Protein AF-A0A959AYJ3-F1 (afdb_monomer_lite)

Sequence (88 aa):
LSDNKFGTLSMEAGSYYNINERTWTVAAGATYAELYPIINTSFLSGNRSAVIYNFSAGNDTTIYSNAYVEEWRENRVSGGLALPLNLT

Structure (mmCIF, N/CA/C/O backbone):
data_AF-A0A959AYJ3-F1
#
_entry.id   AF-A0A959AYJ3-F1
#
loop_
_atom_site.group_PDB
_atom_site.id
_atom_site.type_symbol
_atom_site.label_atom_id
_atom_site.label_alt_id
_atom_site.label_comp_id
_atom_site.label_asym_id
_atom_site.label_entity_id
_atom_site.label_seq_id
_atom_site.pdbx_PDB_ins_code
_atom_site.Cartn_x
_atom_site.Cartn_y
_atom_site.Cartn_z
_atom_site.occupancy
_atom_site.B_iso_or_equiv
_atom_site.auth_seq_id
_atom_site.auth_comp_id
_atom_site.auth_asym_id
_atom_site.auth_atom_id
_atom_site.pdbx_PDB_model_num
ATOM 1 N N . LEU A 1 1 ? -22.137 14.900 29.802 1.00 40.22 1 LEU A N 1
ATOM 2 C CA . LEU A 1 1 ? -21.801 14.234 28.526 1.00 40.22 1 LEU A CA 1
ATOM 3 C C . LEU A 1 1 ? -20.797 13.154 28.873 1.00 40.22 1 LEU A C 1
ATOM 5 O O . LEU A 1 1 ? -19.757 13.477 29.421 1.00 40.22 1 LEU A O 1
ATOM 9 N N . SER A 1 2 ? -21.238 11.905 28.755 1.00 43.88 2 SER A N 1
ATOM 10 C CA . SER A 1 2 ? -20.609 10.701 29.302 1.00 43.88 2 SER A CA 1
ATOM 11 C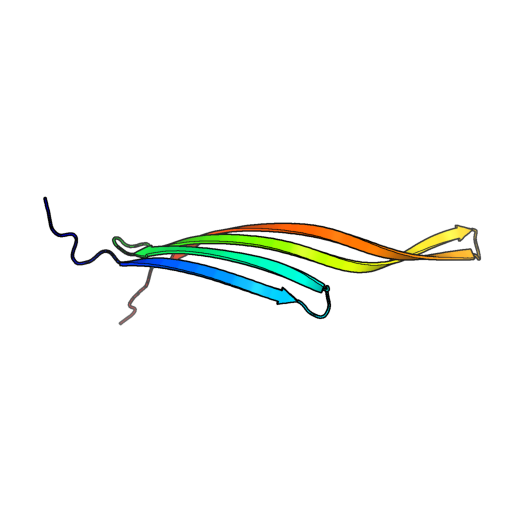 C . SER A 1 2 ? -19.173 10.526 28.806 1.00 43.88 2 SER A C 1
ATOM 13 O O . SER A 1 2 ? -18.953 10.447 27.602 1.00 43.88 2 SER A O 1
ATOM 15 N N . ASP A 1 3 ? -18.230 10.444 29.743 1.00 49.19 3 ASP A N 1
ATOM 16 C CA . ASP A 1 3 ? -16.834 10.053 29.530 1.00 49.19 3 ASP A CA 1
ATOM 17 C C . ASP A 1 3 ? -16.767 8.693 28.811 1.00 49.19 3 ASP A C 1
ATOM 19 O O . ASP A 1 3 ? -17.089 7.658 29.398 1.00 49.19 3 ASP A O 1
ATOM 23 N N . ASN A 1 4 ? -16.331 8.675 27.550 1.00 45.28 4 ASN A N 1
ATOM 24 C CA . ASN A 1 4 ? -15.952 7.441 26.865 1.00 45.28 4 ASN A CA 1
ATOM 25 C C . ASN A 1 4 ? -14.488 7.127 27.217 1.00 45.28 4 ASN A C 1
ATOM 27 O O . ASN A 1 4 ? -13.562 7.632 26.591 1.00 45.28 4 ASN A O 1
ATOM 31 N N . LYS A 1 5 ? -14.280 6.361 28.295 1.00 49.72 5 LYS A N 1
ATOM 32 C CA . LYS A 1 5 ? -12.950 6.033 28.850 1.00 49.72 5 LYS A CA 1
ATOM 33 C C . LYS A 1 5 ? -12.294 4.778 28.262 1.00 49.72 5 LYS A C 1
ATOM 35 O O . LYS A 1 5 ? -11.183 4.455 28.666 1.00 49.72 5 LYS A O 1
ATOM 40 N N . PHE A 1 6 ? -12.943 4.080 27.329 1.00 53.88 6 PHE A N 1
ATOM 41 C CA . PHE A 1 6 ? -12.446 2.800 26.797 1.00 53.88 6 PHE A CA 1
ATOM 42 C C . PHE A 1 6 ? -12.435 2.715 25.272 1.00 53.88 6 PHE A C 1
ATOM 44 O O . PHE A 1 6 ? -12.277 1.631 24.717 1.00 53.88 6 PHE A O 1
ATOM 51 N N . GLY A 1 7 ? -12.552 3.856 24.595 1.00 56.91 7 GLY A N 1
ATOM 52 C CA . GLY A 1 7 ? -12.484 3.903 23.153 1.00 56.91 7 GLY A CA 1
ATOM 53 C C . GLY A 1 7 ? -11.122 4.311 22.615 1.00 56.91 7 GLY A C 1
ATOM 54 O O . GLY A 1 7 ? -10.739 5.473 22.728 1.00 56.91 7 GLY A O 1
ATOM 55 N N . THR A 1 8 ? -10.375 3.372 22.025 1.00 79.50 8 THR A N 1
ATOM 56 C CA . THR A 1 8 ? -9.107 3.710 21.358 1.00 79.50 8 THR A CA 1
ATOM 57 C C . THR A 1 8 ? -9.360 3.925 19.869 1.00 79.50 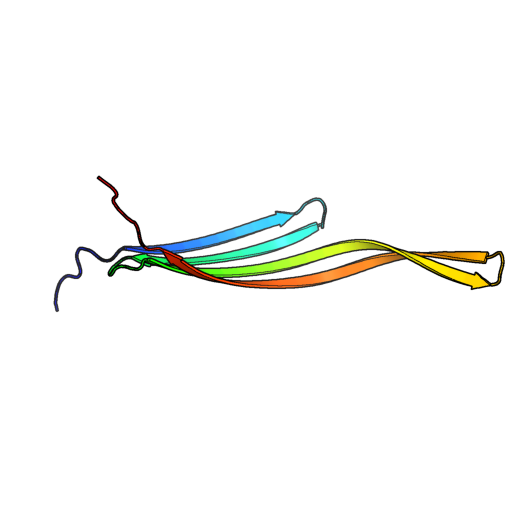8 THR A C 1
ATOM 59 O O . THR A 1 8 ? -9.430 2.965 19.101 1.00 79.50 8 THR A O 1
ATOM 62 N N . LEU A 1 9 ? -9.501 5.187 19.455 1.00 85.50 9 LEU A N 1
ATOM 63 C CA . LEU A 1 9 ? -9.318 5.578 18.058 1.00 85.50 9 LEU A CA 1
ATOM 64 C C . LEU A 1 9 ? -7.827 5.839 17.826 1.00 85.50 9 LEU A C 1
ATOM 66 O O . LEU A 1 9 ? -7.239 6.719 18.453 1.00 85.50 9 LEU A O 1
ATOM 70 N N . SER A 1 10 ? -7.226 5.082 16.917 1.00 85.44 10 SER A N 1
ATOM 71 C CA . SER A 1 10 ? -5.857 5.290 16.453 1.00 85.44 10 SER A CA 1
ATOM 72 C C . SER A 1 10 ? -5.875 5.671 14.980 1.00 85.44 10 SER A C 1
ATOM 74 O O . SER A 1 10 ? -6.600 5.070 14.190 1.00 85.44 10 SER A O 1
ATOM 76 N N . MET A 1 11 ? -5.094 6.681 14.612 1.00 89.06 11 MET A N 1
ATOM 77 C CA . MET A 1 11 ? -4.917 7.103 13.228 1.00 89.06 11 MET A CA 1
ATOM 78 C C . MET A 1 11 ? -3.430 7.140 12.909 1.00 89.06 11 MET A C 1
ATOM 80 O O . MET A 1 11 ? -2.630 7.646 13.696 1.00 89.06 11 MET A O 1
ATOM 84 N N . GLU A 1 12 ? -3.076 6.637 11.738 1.00 89.50 12 GLU A N 1
ATOM 85 C CA . GLU A 1 12 ? -1.725 6.654 11.199 1.00 89.50 12 GLU A CA 1
ATOM 86 C C . GLU A 1 12 ? -1.741 7.304 9.818 1.00 89.50 12 GLU A C 1
ATOM 88 O O . GLU A 1 12 ? -2.665 7.118 9.029 1.00 89.50 12 GLU A O 1
ATOM 93 N N . ALA A 1 13 ? -0.724 8.101 9.518 1.00 93.31 13 ALA A N 1
ATOM 94 C CA . ALA A 1 13 ? -0.518 8.659 8.194 1.00 93.31 13 ALA A CA 1
ATOM 95 C C . ALA A 1 13 ? 0.979 8.718 7.923 1.00 93.31 13 ALA A C 1
ATOM 97 O O . ALA A 1 13 ? 1.772 9.054 8.804 1.00 93.31 13 ALA A O 1
ATOM 98 N N . GLY A 1 14 ? 1.369 8.383 6.703 1.00 94.12 14 GLY A N 1
ATOM 99 C CA . GLY A 1 14 ? 2.765 8.290 6.324 1.00 94.12 14 GLY A CA 1
ATOM 100 C C . GLY A 1 14 ? 2.962 8.463 4.832 1.00 94.12 14 GLY A C 1
ATOM 101 O O . GLY A 1 14 ? 2.037 8.363 4.026 1.00 94.12 14 GLY A O 1
ATOM 102 N N . SER A 1 15 ? 4.207 8.719 4.465 1.00 93.75 15 SER A N 1
ATOM 103 C CA . SER A 1 15 ? 4.638 8.682 3.078 1.00 93.75 15 SER A CA 1
ATOM 104 C C . SER A 1 15 ? 6.017 8.053 2.997 1.00 93.75 15 SER A C 1
ATOM 106 O O . SER A 1 15 ? 6.801 8.140 3.943 1.00 93.75 15 SER A O 1
ATOM 108 N N . TYR A 1 16 ? 6.307 7.405 1.879 1.00 92.25 16 TYR A N 1
ATOM 109 C CA . TYR A 1 16 ? 7.632 6.882 1.592 1.00 92.25 16 TYR A CA 1
ATOM 110 C C . TYR A 1 16 ? 7.978 7.109 0.124 1.00 92.25 16 TYR A C 1
ATOM 112 O O . TYR A 1 16 ? 7.100 7.170 -0.742 1.00 92.25 16 TYR A O 1
ATOM 120 N N . TYR A 1 17 ? 9.273 7.244 -0.144 1.00 90.75 17 TYR A N 1
ATOM 121 C CA . TYR A 1 17 ? 9.807 7.402 -1.488 1.00 90.75 17 TYR A CA 1
ATOM 122 C C . TYR A 1 17 ? 10.465 6.103 -1.939 1.00 90.75 17 TYR A C 1
ATOM 124 O O . TYR A 1 17 ? 11.364 5.590 -1.271 1.00 90.75 17 TYR A O 1
ATOM 132 N N . ASN A 1 18 ? 10.027 5.573 -3.076 1.00 86.88 18 ASN A N 1
ATOM 133 C CA . ASN A 1 18 ? 10.655 4.424 -3.701 1.00 86.88 18 ASN A CA 1
ATOM 134 C C . ASN A 1 18 ? 11.757 4.906 -4.651 1.00 86.88 18 ASN A C 1
ATOM 136 O O . ASN A 1 18 ? 11.470 5.467 -5.704 1.00 86.88 18 ASN A O 1
ATOM 140 N N . ILE A 1 19 ? 13.023 4.671 -4.294 1.00 84.94 19 ILE A N 1
ATOM 141 C CA . ILE A 1 19 ? 14.182 5.097 -5.098 1.00 84.94 19 ILE A CA 1
ATOM 142 C C . ILE A 1 19 ? 14.239 4.355 -6.442 1.00 84.94 19 ILE A C 1
ATOM 144 O O . ILE A 1 19 ? 14.630 4.947 -7.447 1.00 84.94 19 ILE A O 1
ATOM 148 N N . ASN A 1 20 ? 13.818 3.088 -6.474 1.00 81.50 20 ASN A N 1
ATOM 149 C CA . ASN A 1 20 ? 13.866 2.264 -7.683 1.00 81.50 20 ASN A CA 1
ATOM 150 C C . ASN A 1 20 ? 12.833 2.725 -8.719 1.00 81.50 20 ASN A C 1
ATOM 152 O O . ASN A 1 20 ? 13.139 2.788 -9.904 1.00 81.50 20 ASN A O 1
ATOM 156 N N . GLU A 1 21 ? 11.632 3.088 -8.260 1.00 80.69 21 GLU A N 1
ATOM 157 C CA . GLU A 1 21 ? 10.529 3.563 -9.114 1.00 80.69 21 GLU A CA 1
ATOM 158 C C . GLU A 1 21 ? 10.537 5.096 -9.281 1.00 80.69 21 GLU A C 1
ATOM 160 O O . GLU A 1 21 ? 9.844 5.630 -10.142 1.00 80.69 21 GLU A O 1
ATOM 165 N N . ARG A 1 22 ? 11.350 5.809 -8.485 1.00 85.38 22 ARG A N 1
ATOM 166 C CA . ARG A 1 22 ? 11.414 7.277 -8.347 1.00 85.38 22 ARG A CA 1
ATOM 167 C C . ARG A 1 22 ? 10.085 7.939 -7.974 1.00 85.38 22 ARG A C 1
ATOM 169 O O . ARG A 1 22 ? 9.853 9.105 -8.301 1.00 85.38 22 ARG A O 1
ATOM 176 N N . THR A 1 23 ? 9.233 7.230 -7.244 1.00 86.88 23 THR A N 1
ATOM 177 C CA . THR A 1 23 ? 7.862 7.651 -6.944 1.00 86.88 23 THR A CA 1
ATOM 178 C C . THR A 1 23 ? 7.594 7.784 -5.450 1.00 86.88 23 THR A C 1
ATOM 180 O O . THR A 1 23 ? 8.188 7.105 -4.612 1.00 86.88 23 THR A O 1
ATOM 183 N N . TRP A 1 24 ? 6.657 8.671 -5.111 1.00 88.31 24 TRP A N 1
ATOM 184 C CA . TRP A 1 24 ? 6.115 8.800 -3.762 1.00 88.31 24 TRP A CA 1
ATOM 185 C C . TRP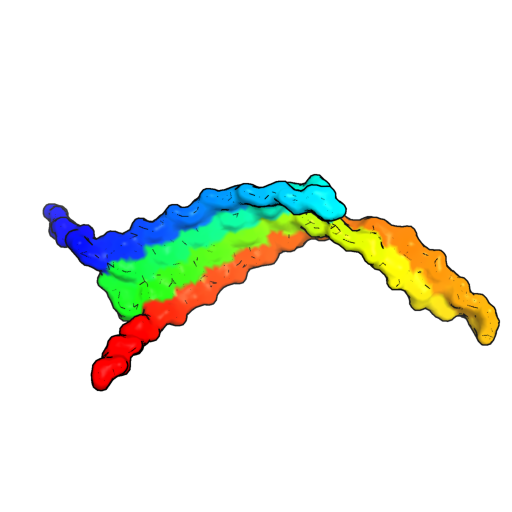 A 1 24 ? 4.872 7.934 -3.598 1.00 88.31 24 TRP A C 1
ATOM 187 O O . TRP A 1 24 ? 4.037 7.837 -4.501 1.00 88.31 24 TRP A O 1
ATOM 197 N N . THR A 1 25 ? 4.738 7.343 -2.418 1.00 93.06 25 THR A N 1
ATOM 198 C CA . THR A 1 25 ? 3.509 6.702 -1.956 1.00 93.06 25 THR A CA 1
ATOM 199 C C . THR A 1 25 ? 3.078 7.355 -0.656 1.00 93.06 25 THR A C 1
ATOM 201 O O . THR A 1 25 ? 3.904 7.603 0.222 1.00 93.06 25 THR A O 1
ATOM 204 N N . VAL A 1 26 ? 1.785 7.623 -0.533 1.00 94.25 26 VAL A N 1
ATOM 205 C CA . VAL A 1 26 ? 1.137 8.094 0.689 1.00 94.25 26 VAL A CA 1
ATOM 206 C C . VAL A 1 26 ? 0.207 7.009 1.214 1.00 94.25 26 VAL A C 1
ATOM 208 O O . VAL A 1 26 ? -0.440 6.299 0.442 1.00 94.25 26 VAL A O 1
ATOM 211 N N . ALA A 1 27 ? 0.142 6.880 2.530 1.00 94.50 27 ALA A N 1
ATOM 212 C CA . ALA A 1 27 ? -0.723 5.935 3.210 1.00 94.50 27 ALA A CA 1
ATOM 213 C C . ALA A 1 27 ? -1.379 6.602 4.417 1.00 94.50 27 ALA A C 1
ATOM 215 O O . ALA A 1 27 ? -0.769 7.431 5.092 1.00 94.50 27 ALA A O 1
ATOM 216 N N . ALA A 1 28 ? -2.622 6.230 4.684 1.00 95.12 28 ALA A N 1
ATOM 217 C CA . ALA A 1 28 ? -3.360 6.630 5.868 1.00 95.12 28 ALA A CA 1
ATOM 218 C C . ALA A 1 28 ? -4.183 5.447 6.378 1.00 95.12 28 ALA A C 1
ATOM 220 O O . ALA A 1 28 ? -4.731 4.678 5.591 1.00 95.12 28 ALA A O 1
ATOM 221 N N . GLY A 1 29 ? -4.280 5.308 7.690 1.00 93.62 29 GLY A N 1
ATOM 222 C CA . GLY A 1 29 ? -5.009 4.248 8.364 1.00 93.62 29 GLY A CA 1
ATOM 223 C C . GLY A 1 29 ? -5.753 4.792 9.571 1.00 93.62 29 GLY A C 1
ATOM 224 O O . GLY A 1 29 ? -5.313 5.738 10.223 1.00 93.62 29 GLY A O 1
ATOM 225 N N . ALA A 1 30 ? -6.897 4.195 9.865 1.00 90.25 30 ALA A N 1
ATOM 226 C CA . ALA A 1 30 ? -7.653 4.438 11.078 1.00 90.25 30 ALA A CA 1
ATOM 227 C C . ALA A 1 30 ? -8.099 3.097 11.660 1.00 90.25 30 ALA A C 1
ATOM 229 O O . ALA A 1 30 ? -8.562 2.213 10.936 1.00 90.25 30 ALA A O 1
ATOM 230 N N . THR A 1 31 ? -7.954 2.961 12.971 1.00 88.81 31 THR A N 1
ATOM 231 C CA . THR A 1 31 ? -8.380 1.797 13.741 1.00 88.81 31 THR A CA 1
ATOM 232 C C . THR A 1 31 ? -9.259 2.266 14.883 1.00 88.81 31 THR A C 1
ATOM 234 O O . THR A 1 31 ? -8.864 3.134 15.659 1.00 88.81 31 THR A O 1
ATOM 237 N N . TYR A 1 32 ? -10.444 1.683 14.993 1.00 86.88 32 TYR A N 1
ATOM 238 C CA . TYR A 1 32 ? -11.416 1.991 16.030 1.00 86.88 32 TYR A CA 1
ATOM 239 C C . TYR A 1 32 ? -11.654 0.749 16.889 1.00 86.88 32 TYR A C 1
ATOM 241 O O . TYR A 1 32 ? -12.068 -0.300 16.388 1.00 86.88 32 TYR A O 1
ATOM 249 N N . ALA A 1 33 ? -11.359 0.876 18.182 1.00 83.12 33 ALA A N 1
ATOM 250 C CA . ALA A 1 33 ? -11.394 -0.210 19.154 1.00 83.12 33 ALA A CA 1
ATOM 251 C C . ALA A 1 33 ? -12.168 0.196 20.422 1.00 83.12 33 ALA A C 1
ATOM 253 O O . ALA A 1 33 ? -11.602 0.232 21.511 1.00 83.12 33 ALA A O 1
ATOM 254 N N . GLU A 1 34 ? -13.454 0.541 20.282 1.00 72.50 34 GLU A N 1
ATOM 255 C CA . GLU A 1 34 ? -14.344 0.793 21.439 1.00 72.50 34 GLU A CA 1
ATOM 256 C C . GLU A 1 34 ? -15.303 -0.372 21.725 1.00 72.50 34 GLU A C 1
ATOM 258 O O . GLU A 1 34 ? -15.714 -0.583 22.863 1.00 72.50 34 GLU A O 1
ATOM 263 N N . LEU A 1 35 ? -15.643 -1.153 20.698 1.00 67.62 35 LEU A N 1
ATOM 264 C CA . LEU A 1 35 ? -16.454 -2.362 20.787 1.00 67.62 35 LEU A CA 1
ATOM 265 C C . LEU A 1 35 ? -15.756 -3.450 19.968 1.00 67.62 35 LEU A C 1
ATOM 267 O O . LEU A 1 35 ? -15.183 -3.148 18.924 1.00 67.62 35 LEU A O 1
ATOM 271 N N . TYR A 1 36 ? -15.797 -4.707 20.408 1.00 75.00 36 TYR A N 1
ATOM 272 C CA . TYR A 1 36 ? -15.406 -5.811 19.531 1.00 75.00 36 TYR A CA 1
ATOM 273 C C . TYR A 1 36 ? -16.486 -6.014 18.457 1.00 75.00 36 TYR A C 1
ATOM 275 O O . TYR A 1 36 ? -17.671 -6.007 18.801 1.00 75.00 36 TYR A O 1
ATOM 283 N N . PRO A 1 37 ? -16.121 -6.228 17.179 1.00 77.38 37 PRO A N 1
ATOM 284 C CA . PRO A 1 37 ? -14.767 -6.355 16.628 1.00 77.38 37 PRO A CA 1
ATOM 285 C C . PRO A 1 37 ? -14.033 -5.017 16.468 1.00 77.38 37 PRO A C 1
ATOM 287 O O . PRO A 1 37 ? -14.644 -3.990 16.194 1.00 77.38 37 PRO A O 1
ATOM 290 N N . ILE A 1 38 ? -12.702 -5.061 16.535 1.00 85.31 38 ILE A N 1
ATOM 291 C CA . ILE A 1 38 ? -11.855 -3.932 16.143 1.00 85.31 38 ILE A CA 1
ATOM 292 C C . ILE A 1 38 ? -12.040 -3.707 14.644 1.00 85.31 38 ILE A C 1
ATOM 294 O O . ILE A 1 38 ? -11.860 -4.636 13.851 1.00 85.31 38 ILE A O 1
ATOM 298 N N . ILE A 1 39 ? -12.375 -2.479 14.263 1.00 88.44 39 ILE A N 1
ATOM 299 C CA . ILE A 1 39 ? -12.548 -2.083 12.866 1.00 88.44 39 ILE A CA 1
ATOM 300 C C . ILE A 1 39 ? -11.281 -1.364 12.429 1.00 88.44 39 ILE A C 1
ATOM 302 O O . ILE A 1 39 ? -10.846 -0.418 13.086 1.00 88.44 39 ILE A O 1
ATOM 306 N N . ASN A 1 40 ? -10.704 -1.785 11.309 1.00 90.81 40 ASN A N 1
ATOM 307 C CA . ASN A 1 40 ? -9.623 -1.061 10.658 1.00 90.81 40 ASN A CA 1
ATOM 308 C C . ASN A 1 40 ? -10.018 -0.663 9.237 1.00 90.81 40 ASN A C 1
ATOM 310 O O . ASN A 1 40 ? -10.747 -1.372 8.541 1.00 90.81 40 ASN A O 1
ATOM 314 N N . THR A 1 41 ? -9.528 0.495 8.822 1.00 92.94 41 THR A N 1
ATOM 315 C CA . THR A 1 41 ? -9.624 0.988 7.452 1.00 92.94 41 THR A CA 1
ATOM 316 C C . THR A 1 41 ? -8.297 1.617 7.080 1.00 92.94 41 THR A C 1
ATOM 318 O O . THR A 1 41 ? -7.744 2.385 7.866 1.00 92.94 41 THR A O 1
ATOM 321 N N . SER A 1 42 ? -7.795 1.332 5.889 1.00 94.12 42 SER A N 1
ATOM 322 C CA . SER A 1 42 ? -6.582 1.944 5.370 1.00 94.12 42 SER A CA 1
ATOM 323 C C . SER A 1 42 ? -6.719 2.302 3.900 1.00 94.12 42 SER A C 1
ATOM 325 O O . SER A 1 42 ? -7.443 1.673 3.128 1.00 94.12 42 SER A O 1
ATOM 327 N N . PHE A 1 43 ? -6.017 3.360 3.531 1.00 95.00 43 PHE A N 1
ATOM 328 C CA . PHE A 1 43 ? -5.931 3.912 2.199 1.00 95.00 43 PHE A CA 1
ATOM 329 C C . PHE A 1 43 ? -4.460 4.070 1.833 1.00 95.00 43 PHE A C 1
ATOM 331 O O . PHE A 1 43 ? -3.665 4.579 2.621 1.00 95.00 43 PHE A O 1
ATOM 338 N N . LEU A 1 44 ? -4.105 3.665 0.624 1.00 94.12 44 LEU A N 1
ATOM 339 C CA . LEU A 1 44 ? -2.782 3.851 0.053 1.00 94.12 44 LEU A CA 1
ATOM 340 C C . LEU A 1 44 ? -2.932 4.382 -1.366 1.00 94.12 44 LEU A C 1
ATOM 342 O O . LEU A 1 44 ? -3.738 3.874 -2.144 1.00 94.12 44 LEU A O 1
ATOM 346 N N . SER A 1 45 ? -2.147 5.397 -1.702 1.00 94.31 45 SER A N 1
ATOM 347 C CA . SER A 1 45 ? -2.076 5.962 -3.045 1.00 94.31 45 SER A CA 1
ATOM 348 C C . SER A 1 45 ? -0.624 6.207 -3.412 1.00 94.31 45 SER A C 1
ATOM 350 O O . SER A 1 45 ? 0.112 6.852 -2.666 1.00 94.31 45 SER A O 1
ATOM 352 N N . GLY A 1 46 ? -0.192 5.688 -4.553 1.00 93.06 46 GLY A N 1
ATOM 353 C CA . GLY A 1 46 ? 1.178 5.859 -5.013 1.00 93.06 46 GLY A CA 1
ATOM 354 C C . GLY A 1 46 ? 1.305 5.680 -6.513 1.00 93.06 46 GLY A C 1
ATOM 355 O O . GLY A 1 46 ? 0.516 4.977 -7.145 1.00 93.06 46 GLY A O 1
ATOM 356 N N . ASN A 1 47 ? 2.317 6.323 -7.081 1.00 91.44 47 ASN A N 1
ATOM 357 C CA . ASN A 1 47 ? 2.700 6.087 -8.468 1.00 91.44 47 ASN A CA 1
ATOM 358 C C . ASN A 1 47 ? 3.643 4.881 -8.528 1.00 91.44 47 ASN A C 1
ATOM 360 O O . ASN A 1 47 ? 4.505 4.713 -7.662 1.00 91.44 47 ASN A O 1
ATOM 364 N N . ARG A 1 48 ? 3.489 4.055 -9.554 1.00 87.31 48 ARG A N 1
ATOM 365 C CA . ARG A 1 48 ? 4.311 2.879 -9.834 1.00 87.31 48 ARG A CA 1
ATOM 366 C C . ARG A 1 48 ? 4.857 2.983 -11.247 1.00 87.31 48 ARG A C 1
ATOM 368 O O . ARG A 1 48 ? 4.196 3.540 -12.122 1.00 87.31 48 ARG A O 1
ATOM 375 N N . SER A 1 49 ? 6.048 2.440 -11.456 1.00 87.44 49 SER A N 1
ATOM 376 C CA . SER A 1 49 ? 6.655 2.324 -12.774 1.00 87.44 49 SER A CA 1
ATOM 377 C C . SER A 1 49 ? 7.295 0.949 -12.924 1.00 87.44 49 SER A C 1
ATOM 379 O O . SER A 1 49 ? 7.902 0.426 -11.989 1.00 87.44 49 SER A O 1
ATOM 381 N N . ALA A 1 50 ? 7.141 0.339 -14.095 1.00 85.56 50 ALA A N 1
ATOM 382 C CA . ALA A 1 50 ? 7.795 -0.918 -14.427 1.00 85.56 50 ALA A CA 1
ATOM 383 C C . ALA A 1 50 ? 8.288 -0.901 -15.872 1.00 85.56 50 ALA A C 1
ATOM 385 O O . ALA A 1 50 ? 7.620 -0.393 -16.770 1.00 85.56 50 ALA A O 1
ATOM 386 N N . VAL A 1 51 ? 9.461 -1.491 -16.103 1.00 88.00 51 VAL A N 1
ATOM 387 C CA . VAL A 1 51 ? 9.952 -1.755 -17.458 1.00 88.00 51 VAL A CA 1
ATOM 388 C C . VAL A 1 51 ? 9.355 -3.079 -17.915 1.00 88.00 51 VAL A C 1
ATOM 390 O O . VAL A 1 51 ? 9.620 -4.119 -17.310 1.00 88.00 51 VAL A O 1
ATOM 393 N N . ILE A 1 52 ? 8.548 -3.041 -18.972 1.00 87.06 52 ILE A N 1
ATOM 394 C CA . ILE A 1 52 ? 7.885 -4.217 -19.534 1.00 87.06 52 ILE A CA 1
ATOM 395 C C . ILE A 1 52 ? 8.532 -4.554 -20.875 1.00 87.06 52 ILE A C 1
ATOM 397 O O . ILE A 1 52 ? 8.679 -3.697 -21.748 1.00 87.06 52 ILE A O 1
ATOM 401 N N . TYR A 1 53 ? 8.899 -5.825 -21.035 1.00 88.25 53 TYR A N 1
ATOM 402 C CA . TYR A 1 53 ? 9.346 -6.391 -22.304 1.00 88.25 53 TYR A CA 1
ATOM 403 C C . TYR A 1 53 ? 8.179 -7.137 -22.939 1.00 88.25 53 TYR A C 1
ATOM 405 O O . TYR A 1 53 ? 7.679 -8.112 -22.379 1.00 88.25 53 TYR A O 1
ATOM 413 N N . ASN A 1 54 ? 7.739 -6.669 -24.100 1.00 85.06 54 ASN A N 1
ATOM 414 C CA . ASN A 1 54 ? 6.705 -7.318 -24.883 1.00 85.06 54 ASN A CA 1
ATOM 415 C C . ASN A 1 54 ? 7.338 -8.005 -26.095 1.00 85.06 54 ASN A C 1
ATOM 417 O O . ASN A 1 54 ? 8.086 -7.380 -26.853 1.00 85.06 54 ASN A O 1
ATOM 421 N N . PHE A 1 55 ? 7.019 -9.285 -26.264 1.00 86.38 55 PHE A N 1
ATOM 422 C CA . PHE A 1 55 ? 7.460 -10.099 -2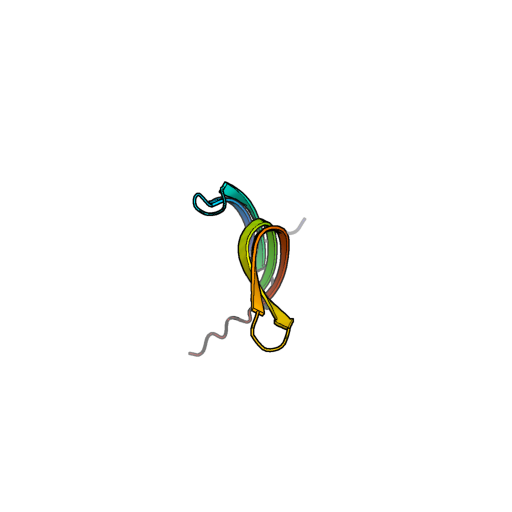7.387 1.00 86.38 55 PHE A CA 1
ATOM 423 C C . PHE A 1 55 ? 6.243 -10.434 -28.240 1.00 86.38 55 PHE A C 1
ATOM 425 O O . PHE A 1 55 ? 5.327 -11.112 -27.776 1.00 86.38 55 PHE A O 1
ATOM 432 N N . SER A 1 56 ? 6.232 -9.977 -29.487 1.00 83.50 56 SER A N 1
ATOM 433 C CA . SER A 1 56 ? 5.205 -10.360 -30.453 1.00 83.50 56 SER A CA 1
ATOM 434 C C . SER A 1 56 ? 5.819 -11.164 -31.592 1.00 83.50 56 SER A C 1
ATOM 436 O O . SER A 1 56 ? 6.898 -10.853 -32.101 1.00 83.50 56 SER A O 1
ATOM 438 N N . ALA A 1 57 ? 5.132 -12.235 -31.987 1.00 79.62 57 ALA A N 1
ATOM 439 C CA . ALA A 1 57 ? 5.485 -12.979 -33.186 1.00 79.62 57 ALA A CA 1
ATOM 440 C C . ALA A 1 57 ? 5.072 -12.151 -34.409 1.00 79.62 57 ALA A C 1
ATOM 442 O O . ALA A 1 57 ? 3.913 -11.754 -34.526 1.00 79.62 57 ALA A O 1
ATOM 443 N N . GLY A 1 58 ? 6.029 -11.853 -35.285 1.00 72.69 58 GLY A N 1
ATOM 444 C CA . GLY A 1 58 ? 5.782 -11.140 -36.533 1.00 72.69 58 GLY A CA 1
ATOM 445 C C . GLY A 1 58 ? 5.359 -12.078 -37.656 1.00 72.69 58 GLY A C 1
ATOM 446 O O . GLY A 1 58 ? 4.235 -12.013 -38.134 1.00 72.69 58 GLY A O 1
ATOM 447 N N . ASN A 1 59 ? 6.280 -12.948 -38.070 1.00 80.56 59 ASN A N 1
ATOM 448 C CA . ASN A 1 59 ? 6.096 -13.978 -39.100 1.00 80.56 59 ASN A CA 1
ATOM 449 C C . ASN A 1 59 ? 6.926 -15.221 -38.720 1.00 80.56 59 ASN A C 1
ATOM 451 O O . ASN A 1 59 ? 7.675 -15.145 -37.746 1.00 80.56 59 ASN A O 1
ATOM 455 N N . ASP A 1 60 ? 6.849 -16.311 -39.497 1.00 69.19 60 ASP A N 1
ATOM 456 C CA . ASP A 1 60 ? 7.399 -17.660 -39.208 1.00 69.19 60 ASP A CA 1
ATOM 457 C C . ASP A 1 60 ? 8.828 -17.737 -38.611 1.00 69.19 60 ASP A C 1
ATOM 459 O O . ASP A 1 60 ? 9.171 -18.735 -37.982 1.00 69.19 60 ASP A O 1
ATOM 463 N N . THR A 1 61 ? 9.668 -16.703 -38.755 1.00 78.69 61 THR A N 1
ATOM 464 C CA . THR A 1 61 ? 11.019 -16.632 -38.159 1.00 78.69 61 THR A CA 1
ATOM 465 C C . THR A 1 61 ? 11.363 -15.314 -37.446 1.00 78.69 61 THR A C 1
ATOM 467 O O . THR A 1 61 ? 12.492 -15.154 -36.984 1.00 78.69 61 THR A O 1
ATOM 470 N N . THR A 1 62 ? 10.440 -14.350 -37.338 1.00 79.44 62 THR A N 1
ATOM 471 C CA . THR A 1 62 ? 10.725 -13.012 -36.774 1.00 79.44 62 THR A CA 1
ATOM 472 C C . THR A 1 62 ? 9.966 -12.773 -35.472 1.00 79.44 62 THR A C 1
ATOM 474 O O . THR A 1 62 ? 8.737 -12.824 -35.445 1.00 79.44 62 THR A O 1
ATOM 477 N N . ILE A 1 63 ? 10.705 -12.444 -34.409 1.00 80.06 63 ILE A N 1
ATOM 478 C CA . ILE A 1 63 ? 10.164 -11.997 -33.119 1.00 80.06 63 ILE A CA 1
ATOM 479 C C . ILE A 1 63 ? 10.461 -10.505 -32.976 1.00 80.06 63 ILE A C 1
ATOM 481 O O . ILE A 1 63 ? 11.620 -10.092 -33.034 1.00 80.06 63 ILE A O 1
ATOM 485 N N . TYR A 1 64 ? 9.424 -9.699 -32.771 1.00 83.69 64 TYR A N 1
ATOM 486 C CA . TYR A 1 64 ? 9.578 -8.305 -32.380 1.00 83.69 64 TYR A CA 1
ATOM 487 C C . TYR A 1 64 ? 9.686 -8.226 -30.859 1.00 83.69 64 TYR A C 1
ATOM 489 O O . TYR A 1 64 ? 8.855 -8.778 -30.140 1.00 83.69 64 TYR A O 1
ATOM 497 N N . SER A 1 65 ? 10.714 -7.534 -30.374 1.00 85.56 65 SER A N 1
ATOM 498 C CA . SER A 1 65 ? 10.923 -7.265 -28.952 1.00 85.56 65 SER A CA 1
ATOM 499 C C . SER A 1 65 ? 10.832 -5.765 -28.725 1.00 85.56 65 SER A C 1
ATOM 501 O O . SER A 1 65 ? 11.671 -5.018 -29.227 1.00 85.56 65 SER A O 1
ATOM 503 N N . ASN A 1 66 ? 9.845 -5.333 -27.949 1.00 85.38 66 ASN A N 1
ATOM 504 C CA . ASN A 1 66 ? 9.686 -3.943 -27.543 1.00 85.38 66 ASN A CA 1
ATOM 505 C C . ASN A 1 66 ? 9.849 -3.828 -26.031 1.00 85.38 66 ASN A C 1
ATOM 507 O O . ASN A 1 66 ? 9.241 -4.586 -25.279 1.00 85.38 66 ASN A O 1
ATOM 511 N N . ALA A 1 67 ? 10.649 -2.860 -25.596 1.00 89.19 67 ALA A N 1
ATOM 512 C CA . ALA A 1 67 ? 10.752 -2.475 -24.197 1.00 89.19 67 ALA A CA 1
ATOM 513 C C . ALA A 1 67 ? 10.108 -1.100 -24.027 1.00 89.19 67 ALA A C 1
ATOM 515 O O . ALA A 1 67 ? 10.430 -0.172 -24.771 1.00 89.19 67 ALA A O 1
ATOM 516 N N . TYR A 1 68 ? 9.212 -0.968 -23.059 1.00 87.50 68 TYR A N 1
ATOM 517 C CA . TYR A 1 68 ? 8.609 0.312 -22.711 1.00 87.50 68 TYR A CA 1
ATOM 518 C C . TYR A 1 68 ? 8.477 0.447 -21.196 1.00 87.50 68 TYR A C 1
ATOM 520 O O . TYR A 1 68 ? 8.460 -0.543 -20.461 1.00 87.50 68 TYR A O 1
ATOM 528 N N . VAL A 1 69 ? 8.445 1.695 -20.733 1.00 88.56 69 VAL A N 1
ATOM 529 C CA . VAL A 1 69 ? 8.186 2.024 -19.332 1.00 88.56 69 VAL A CA 1
ATOM 530 C C . VAL A 1 69 ? 6.686 2.227 -19.191 1.00 88.56 69 VAL A C 1
ATOM 532 O O . VAL A 1 69 ? 6.127 3.116 -19.829 1.00 88.56 69 VAL A O 1
ATOM 535 N N . GLU A 1 70 ? 6.050 1.390 -18.382 1.00 87.56 70 GLU A N 1
ATOM 536 C CA . GLU A 1 70 ? 4.649 1.535 -18.003 1.00 87.56 70 GLU A CA 1
ATOM 537 C C . GLU A 1 70 ? 4.584 2.255 -16.657 1.00 87.56 70 GLU A C 1
ATOM 539 O O . GLU A 1 70 ? 5.190 1.805 -15.681 1.00 87.56 70 GLU A O 1
ATOM 544 N N . GLU A 1 71 ? 3.843 3.359 -16.600 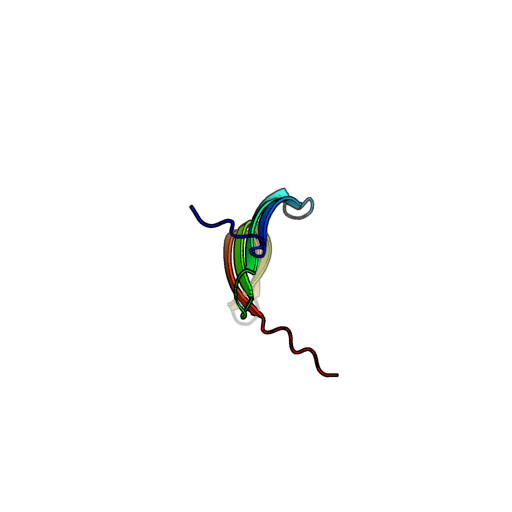1.00 89.75 71 GLU A N 1
ATOM 545 C CA . GLU A 1 71 ? 3.600 4.120 -15.376 1.00 89.75 71 GLU A CA 1
ATOM 546 C C . GLU A 1 71 ? 2.107 4.104 -15.052 1.00 89.75 71 GLU A C 1
ATOM 548 O O . GLU A 1 71 ? 1.271 4.442 -15.890 1.00 89.75 71 GLU A O 1
ATOM 553 N N . TRP A 1 72 ? 1.754 3.741 -13.822 1.00 90.88 72 TRP A N 1
ATOM 554 C CA . TRP A 1 72 ? 0.363 3.742 -13.377 1.00 90.88 72 TRP A CA 1
ATOM 555 C C . TRP A 1 72 ? 0.234 4.239 -11.943 1.00 90.88 72 TRP A C 1
ATOM 557 O O . TRP A 1 72 ? 1.175 4.226 -11.149 1.00 90.88 72 TRP A O 1
ATOM 567 N N . ARG A 1 73 ? -0.975 4.679 -11.593 1.00 91.31 73 ARG A N 1
ATOM 568 C CA . ARG A 1 73 ? -1.320 5.048 -10.221 1.00 91.31 73 ARG A CA 1
ATOM 569 C C . ARG A 1 73 ? -2.007 3.877 -9.537 1.00 91.31 73 ARG A C 1
ATOM 571 O O . ARG A 1 73 ? -3.084 3.460 -9.961 1.00 91.31 73 ARG A O 1
ATOM 578 N N . GLU A 1 74 ? -1.420 3.394 -8.453 1.00 92.12 74 GLU A N 1
ATOM 579 C CA . GLU A 1 74 ? -2.030 2.395 -7.586 1.00 92.12 74 GLU A CA 1
ATOM 580 C C . GLU A 1 74 ? -2.782 3.095 -6.452 1.00 92.12 74 GLU A C 1
ATOM 582 O O . GLU A 1 74 ? -2.207 3.875 -5.696 1.00 92.12 74 GLU A O 1
ATOM 587 N N . ASN A 1 75 ? -4.076 2.800 -6.332 1.00 95.19 75 ASN A N 1
ATOM 588 C CA . ASN A 1 75 ? -4.887 3.193 -5.187 1.00 95.19 75 ASN A CA 1
ATOM 589 C C . ASN A 1 75 ? -5.436 1.928 -4.538 1.00 95.19 75 ASN A C 1
ATOM 591 O O . ASN A 1 75 ? -6.051 1.102 -5.214 1.00 95.19 75 ASN A O 1
ATOM 595 N N . ARG A 1 76 ? -5.237 1.786 -3.233 1.00 93.81 76 ARG A N 1
ATOM 596 C CA . ARG A 1 76 ? -5.700 0.645 -2.454 1.00 93.81 76 ARG A CA 1
ATOM 597 C C . ARG A 1 76 ? -6.518 1.142 -1.279 1.00 93.81 76 ARG A C 1
ATOM 599 O O . ARG A 1 76 ? -6.057 1.977 -0.511 1.00 93.81 76 ARG A O 1
ATOM 606 N N . VAL A 1 77 ? -7.719 0.600 -1.146 1.00 94.94 77 VAL A N 1
ATOM 607 C CA . VAL A 1 77 ? -8.558 0.751 0.041 1.00 94.94 77 VAL A CA 1
ATOM 608 C C . VAL A 1 77 ? -8.678 -0.633 0.657 1.00 94.94 77 VAL A C 1
ATOM 610 O O . VAL A 1 77 ? -9.031 -1.585 -0.038 1.00 94.94 77 VAL A O 1
ATOM 613 N N . SER A 1 78 ? -8.379 -0.750 1.940 1.00 93.69 78 SER A N 1
ATOM 614 C CA . SER A 1 78 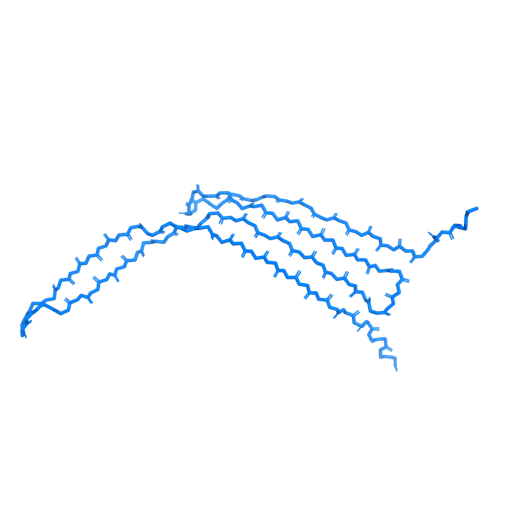? -8.553 -1.982 2.705 1.00 93.69 78 SER A CA 1
ATOM 615 C C . SER A 1 78 ? -9.362 -1.706 3.957 1.00 93.69 78 SER A C 1
ATOM 617 O O . SER A 1 78 ? -9.253 -0.646 4.565 1.00 93.69 78 SER A O 1
ATOM 619 N N . GLY A 1 79 ? -10.186 -2.673 4.334 1.00 93.50 79 GLY A N 1
ATOM 620 C CA . GLY A 1 79 ? -10.926 -2.658 5.583 1.00 93.50 79 GLY A CA 1
ATOM 621 C C . GLY A 1 79 ? -10.939 -4.053 6.180 1.00 93.50 79 GLY A C 1
ATOM 622 O O . GLY A 1 79 ? -10.930 -5.046 5.448 1.00 93.50 79 GLY A O 1
ATOM 623 N N . GLY A 1 80 ? -10.934 -4.126 7.500 1.00 90.31 80 GLY A N 1
ATOM 624 C CA . GLY A 1 80 ? -10.802 -5.373 8.229 1.00 90.31 80 GLY A CA 1
ATOM 625 C C . GLY A 1 80 ? -11.527 -5.324 9.562 1.00 90.31 80 GLY A C 1
ATOM 626 O O . GLY A 1 80 ? -11.682 -4.271 10.181 1.00 90.31 80 GLY A O 1
ATOM 627 N N . LEU A 1 81 ? -11.969 -6.502 9.988 1.00 88.50 81 LEU A N 1
ATOM 628 C CA . LEU A 1 81 ? -12.574 -6.738 11.289 1.00 88.50 81 LEU A CA 1
ATOM 629 C C . LEU A 1 81 ? -11.683 -7.726 12.036 1.00 88.50 81 LEU A C 1
ATOM 631 O O . LEU A 1 81 ? -11.394 -8.805 11.519 1.00 88.50 81 LEU A O 1
ATOM 635 N N . ALA A 1 82 ? -11.250 -7.372 13.241 1.00 84.44 82 ALA A N 1
ATOM 636 C CA . ALA A 1 82 ? -10.482 -8.258 14.103 1.00 84.44 82 ALA A CA 1
ATOM 637 C C . ALA A 1 82 ? -11.270 -8.567 15.381 1.00 84.44 82 ALA A C 1
ATOM 639 O O . ALA A 1 82 ? -11.666 -7.669 16.125 1.00 84.44 82 ALA A O 1
ATOM 640 N N . LEU A 1 83 ? -11.486 -9.857 15.638 1.00 84.94 83 LEU A N 1
ATOM 641 C CA . LEU A 1 83 ? -12.012 -10.370 16.900 1.00 84.94 83 LEU A CA 1
ATOM 642 C C . LEU A 1 83 ? -10.831 -10.924 17.703 1.00 84.94 83 LEU A C 1
ATOM 644 O O . LEU A 1 83 ? -10.307 -11.979 17.342 1.00 84.94 83 LEU A O 1
ATOM 648 N N . PRO A 1 84 ? -10.370 -10.243 18.761 1.00 73.44 84 PRO A N 1
ATOM 649 C CA . PRO A 1 84 ? -9.334 -10.798 19.612 1.00 73.44 84 PRO A CA 1
ATOM 650 C C . PRO A 1 84 ? -9.948 -11.911 20.461 1.00 73.44 84 PRO A C 1
ATOM 652 O O . PRO A 1 84 ? -10.695 -11.667 21.407 1.00 73.44 84 PRO A O 1
ATOM 655 N N . LEU A 1 85 ? -9.657 -13.154 20.089 1.00 76.81 85 LEU A N 1
ATOM 656 C CA . LEU A 1 85 ? -10.032 -14.324 20.871 1.00 76.81 85 LEU A CA 1
ATOM 657 C C . LEU A 1 85 ? -8.983 -14.520 21.965 1.00 76.81 85 LEU A C 1
ATOM 659 O O . LEU A 1 85 ? -7.857 -14.923 21.683 1.00 76.81 85 LEU A O 1
ATOM 663 N N . ASN A 1 86 ? -9.350 -14.240 23.213 1.00 69.44 86 ASN A N 1
ATOM 664 C CA . ASN A 1 86 ? -8.546 -14.642 24.361 1.00 69.44 86 ASN A CA 1
ATOM 665 C C . ASN A 1 86 ? -8.842 -16.123 24.639 1.00 69.44 86 ASN A C 1
ATOM 667 O O . ASN A 1 86 ? -9.790 -16.453 25.349 1.00 69.44 86 ASN A O 1
ATOM 671 N N . LEU A 1 87 ? -8.088 -17.017 23.998 1.00 65.00 87 LEU A N 1
ATOM 672 C CA . LEU A 1 87 ? -8.157 -18.455 24.252 1.00 65.00 87 LEU A CA 1
ATOM 673 C C . LEU A 1 87 ? -7.276 -18.758 25.472 1.00 65.00 87 LEU A C 1
ATOM 675 O O . LEU A 1 87 ? -6.071 -18.956 25.331 1.00 65.00 87 LEU A O 1
ATOM 679 N N . THR A 1 88 ? -7.870 -18.699 26.662 1.00 59.28 88 THR A N 1
ATOM 680 C CA . THR A 1 88 ? -7.279 -19.212 27.911 1.00 59.28 88 THR A CA 1
ATOM 681 C C . THR A 1 88 ? -7.544 -20.695 28.068 1.00 59.28 88 THR A C 1
ATOM 683 O O . THR A 1 88 ? -8.712 -21.080 27.826 1.00 59.28 88 THR A O 1
#

Foldseek 3Di:
DDDLPQKDKDKDKDKDADPVQRKIKIKIKIWIDSDPFIKIKMKIKMKGKDWDWDWDDDDPPDIDIDIDIDIDMDIDIDMDTHGDDPPD

Radius of gyration: 22.68 Å; chains: 1; bounding box: 36×33×69 Å

Secondary structure (DSSP, 8-state):
-----S-EEEEEEEEEEETTTTEEEEEEEEEEESSSSEEEEEEEEEEEEEEEEEEEEEETTEEEEEEEEEEEEEEEEEEEEE------

pLDDT: mean 83.09, std 12.65, range [40.22, 95.19]